Protein AF-A0A833LL49-F1 (afdb_monomer)

Sequence (53 aa):
MDDRNSHQKASVIILTGFLGAGKTTLLNRILTADHGRRIAVIVNEFGEIGIDH

Structure (mmCIF, N/CA/C/O backbone):
data_AF-A0A833LL49-F1
#
_entry.id   AF-A0A833LL49-F1
#
loop_
_atom_site.group_PDB
_atom_site.id
_atom_site.type_symbol
_atom_site.label_atom_id
_atom_site.label_alt_id
_atom_site.label_comp_id
_atom_site.label_asym_id
_atom_site.label_entity_id
_atom_site.label_seq_id
_atom_site.pdbx_PDB_ins_code
_atom_site.Cartn_x
_atom_site.Cartn_y
_atom_site.Cartn_z
_atom_site.occupancy
_atom_site.B_iso_or_equiv
_atom_site.auth_seq_id
_atom_site.auth_comp_id
_atom_site.auth_asym_id
_atom_site.auth_atom_id
_atom_site.pdbx_PDB_model_num
ATOM 1 N N . MET A 1 1 ? -12.941 29.806 28.078 1.00 51.28 1 MET A N 1
ATOM 2 C CA . MET A 1 1 ? -13.271 29.535 26.665 1.00 51.28 1 MET A CA 1
ATOM 3 C C . MET A 1 1 ? -12.046 28.834 26.106 1.00 51.28 1 MET A C 1
ATOM 5 O O . MET A 1 1 ? -11.081 29.513 25.795 1.00 51.28 1 MET A O 1
ATOM 9 N N . ASP A 1 2 ? -12.023 27.500 26.150 1.00 56.09 2 ASP A N 1
ATOM 10 C CA . ASP A 1 2 ? -10.841 26.702 25.790 1.00 56.09 2 ASP A CA 1
ATOM 11 C C . ASP A 1 2 ? -10.978 26.183 24.357 1.00 56.09 2 ASP A C 1
ATOM 13 O O . ASP A 1 2 ? -11.640 25.171 24.119 1.00 56.09 2 ASP A O 1
ATOM 17 N N . ASP A 1 3 ? -10.310 26.853 23.419 1.00 64.12 3 ASP A N 1
ATOM 18 C CA . ASP A 1 3 ? -10.021 26.328 22.082 1.00 64.12 3 ASP A CA 1
ATOM 19 C C . ASP A 1 3 ? -8.926 25.257 22.183 1.00 64.12 3 ASP A 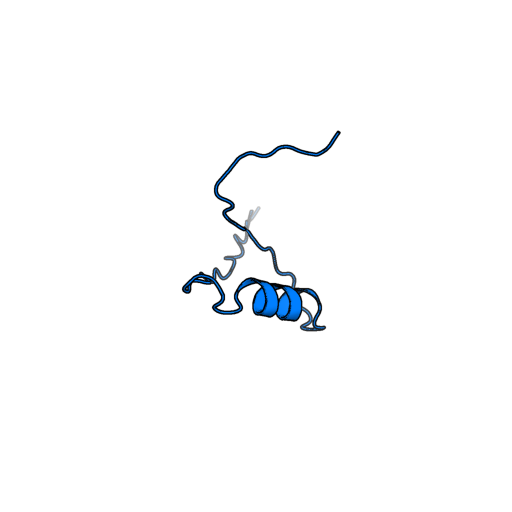C 1
ATOM 21 O O . ASP A 1 3 ? -7.740 25.489 21.938 1.00 64.12 3 ASP A O 1
ATOM 25 N N . ARG A 1 4 ? -9.310 24.035 22.561 1.00 61.38 4 ARG A N 1
ATOM 26 C CA . ARG A 1 4 ? -8.445 22.863 22.384 1.00 61.38 4 ARG A CA 1
ATOM 27 C C . ARG A 1 4 ? -8.558 22.379 20.945 1.00 61.38 4 ARG A C 1
ATOM 29 O O . ARG A 1 4 ? -9.247 21.403 20.662 1.00 61.38 4 ARG A O 1
ATOM 36 N N . ASN A 1 5 ? -7.843 23.041 20.039 1.00 60.47 5 ASN A N 1
ATOM 37 C CA . ASN A 1 5 ? -7.545 22.468 18.732 1.00 60.47 5 ASN A CA 1
ATOM 38 C C . ASN A 1 5 ? -6.619 21.257 18.942 1.00 60.47 5 ASN A C 1
ATOM 40 O O . ASN A 1 5 ? -5.397 21.382 19.040 1.00 60.47 5 ASN A O 1
ATOM 44 N N . SER A 1 6 ? -7.207 20.071 19.107 1.00 65.88 6 SER A N 1
ATOM 45 C CA . SER A 1 6 ? -6.462 18.821 19.162 1.00 65.88 6 SER A CA 1
ATOM 46 C C . SER A 1 6 ? -5.915 18.527 17.768 1.00 65.88 6 SER A C 1
ATOM 48 O O . SER A 1 6 ? -6.570 17.862 16.965 1.00 65.88 6 SER A O 1
ATOM 50 N N . HIS A 1 7 ? -4.717 19.023 17.464 1.00 68.31 7 HIS A N 1
ATOM 51 C CA . HIS A 1 7 ? -3.986 18.609 16.273 1.00 68.31 7 HIS A CA 1
ATOM 52 C C . HIS A 1 7 ? -3.683 17.109 16.376 1.00 68.31 7 HIS A C 1
ATOM 54 O O . HIS A 1 7 ? -2.699 16.685 16.988 1.00 68.31 7 HIS A O 1
ATOM 60 N N . GLN A 1 8 ? -4.568 16.289 15.814 1.00 77.44 8 GLN A N 1
ATOM 61 C CA . GLN A 1 8 ? -4.398 14.849 15.766 1.00 77.44 8 GLN A CA 1
ATOM 62 C C . GLN A 1 8 ? -3.237 14.546 14.815 1.00 77.44 8 GLN A C 1
ATOM 64 O O . GLN A 1 8 ? -3.320 14.780 13.611 1.00 77.44 8 GLN A O 1
ATOM 69 N N . LYS A 1 9 ? -2.118 14.067 15.365 1.00 81.75 9 LYS A N 1
ATOM 70 C CA . LYS A 1 9 ? -0.951 13.677 14.569 1.00 81.75 9 LYS A CA 1
ATOM 71 C C . LYS A 1 9 ? -1.292 12.435 13.746 1.00 81.75 9 LYS A C 1
ATOM 73 O O . LYS A 1 9 ? -1.655 11.404 14.310 1.00 81.75 9 LYS A O 1
ATOM 78 N N . ALA A 1 10 ? -1.143 12.524 12.428 1.00 86.06 10 ALA A N 1
ATOM 79 C CA . ALA A 1 10 ? -1.253 11.374 11.540 1.00 86.06 10 ALA A CA 1
ATOM 80 C C . ALA A 1 10 ? 0.060 10.573 11.535 1.00 86.06 10 ALA A C 1
ATOM 82 O O . ALA A 1 10 ? 1.148 11.147 11.476 1.00 86.06 10 ALA A O 1
ATOM 83 N N . SER A 1 11 ? -0.034 9.243 11.590 1.00 90.12 11 SER A N 1
ATOM 84 C CA . SER A 1 11 ? 1.119 8.360 11.386 1.00 90.12 11 SER A CA 1
ATOM 85 C C . SER A 1 11 ? 1.476 8.307 9.900 1.00 90.12 11 SER A C 1
ATOM 87 O O . SER A 1 11 ? 0.599 8.079 9.071 1.00 90.12 11 SER A O 1
ATOM 89 N N . VAL A 1 12 ? 2.758 8.486 9.573 1.00 93.06 12 VAL A N 1
ATOM 90 C CA . VAL A 1 12 ? 3.265 8.479 8.192 1.00 93.06 12 VAL A CA 1
ATOM 91 C C . VAL A 1 12 ? 4.174 7.270 7.987 1.00 93.06 12 VAL A C 1
ATOM 93 O O . VAL A 1 12 ? 5.031 6.988 8.822 1.00 93.06 12 VAL A O 1
ATOM 96 N N . ILE A 1 13 ? 3.985 6.562 6.873 1.00 93.62 13 ILE A N 1
ATOM 97 C CA . ILE A 1 13 ? 4.796 5.410 6.459 1.00 93.62 13 ILE A CA 1
ATOM 98 C C . ILE A 1 13 ? 5.342 5.701 5.062 1.00 93.62 13 ILE A C 1
ATOM 100 O O . ILE A 1 13 ? 4.590 6.110 4.180 1.00 93.62 13 ILE A O 1
ATOM 104 N N . ILE A 1 14 ? 6.637 5.464 4.852 1.00 93.56 14 ILE A N 1
ATOM 105 C CA . ILE A 1 14 ? 7.276 5.576 3.537 1.00 93.56 14 ILE A CA 1
ATOM 106 C C . ILE A 1 14 ? 7.448 4.170 2.969 1.00 93.56 14 ILE A C 1
ATOM 108 O O . ILE A 1 14 ? 8.163 3.348 3.541 1.00 93.56 14 ILE A O 1
ATOM 112 N N . LEU A 1 15 ? 6.810 3.900 1.830 1.00 93.94 15 LEU A N 1
ATOM 113 C CA . LEU A 1 15 ? 6.978 2.648 1.099 1.00 93.94 15 LEU A CA 1
ATOM 114 C C . LEU A 1 15 ? 7.976 2.845 -0.048 1.00 93.94 15 LEU A C 1
ATOM 116 O O . LEU A 1 15 ? 7.707 3.574 -0.998 1.00 93.94 15 LEU A O 1
ATOM 120 N N . THR A 1 16 ? 9.121 2.167 0.031 1.00 92.75 16 THR A N 1
ATOM 121 C CA . THR A 1 16 ? 10.192 2.208 -0.978 1.00 92.75 16 THR A CA 1
ATOM 122 C C . THR A 1 16 ? 10.569 0.798 -1.446 1.00 92.75 16 THR A C 1
ATOM 124 O O . THR A 1 16 ? 10.143 -0.196 -0.862 1.00 92.75 16 THR A O 1
ATOM 127 N N . GLY A 1 17 ? 11.328 0.701 -2.536 1.00 91.75 17 GLY A N 1
ATOM 128 C CA . GLY A 1 17 ? 11.799 -0.558 -3.116 1.00 91.75 17 GLY A CA 1
ATO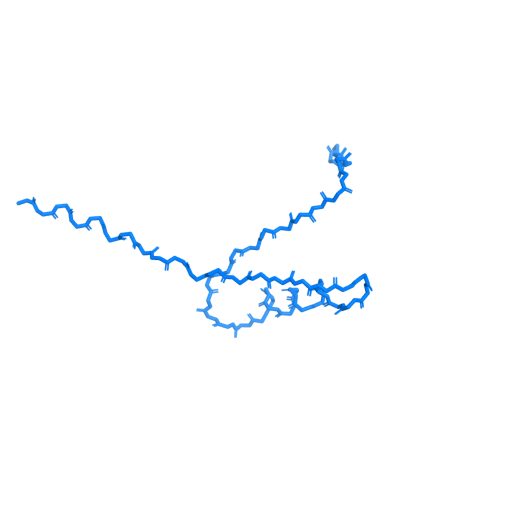M 129 C C . GLY A 1 17 ? 12.058 -0.448 -4.618 1.00 91.75 17 GLY A C 1
ATOM 130 O O . GLY A 1 17 ? 11.537 0.453 -5.280 1.00 91.75 17 GLY A O 1
ATOM 131 N N . PHE A 1 18 ? 12.821 -1.391 -5.170 1.00 92.44 18 PHE A N 1
ATOM 132 C CA . PHE A 1 18 ? 13.138 -1.459 -6.601 1.00 92.44 18 PHE A CA 1
ATOM 133 C C . PHE A 1 18 ? 11.887 -1.615 -7.492 1.00 92.44 18 PHE A C 1
ATOM 135 O O . PHE A 1 18 ? 10.777 -1.901 -7.016 1.00 92.44 18 PHE A O 1
ATOM 142 N N . LEU A 1 19 ? 12.039 -1.395 -8.801 1.00 88.81 19 LEU A N 1
ATOM 143 C CA . LEU A 1 19 ? 10.982 -1.681 -9.775 1.00 88.81 19 LEU A CA 1
ATOM 144 C C . LEU A 1 19 ? 10.629 -3.176 -9.720 1.00 88.81 19 LEU A C 1
ATOM 146 O O . LEU A 1 19 ? 11.507 -4.018 -9.572 1.00 88.81 19 LEU A O 1
ATOM 150 N N . GLY A 1 20 ? 9.338 -3.505 -9.765 1.00 91.19 20 GLY A N 1
ATOM 151 C CA . GLY A 1 20 ? 8.877 -4.890 -9.619 1.00 91.19 20 GLY A CA 1
ATOM 152 C C . GLY A 1 20 ? 8.861 -5.436 -8.183 1.00 91.19 20 GLY A C 1
ATOM 153 O O . GLY A 1 20 ? 8.369 -6.538 -7.979 1.00 91.19 20 GLY A O 1
ATOM 154 N N . ALA A 1 21 ? 9.276 -4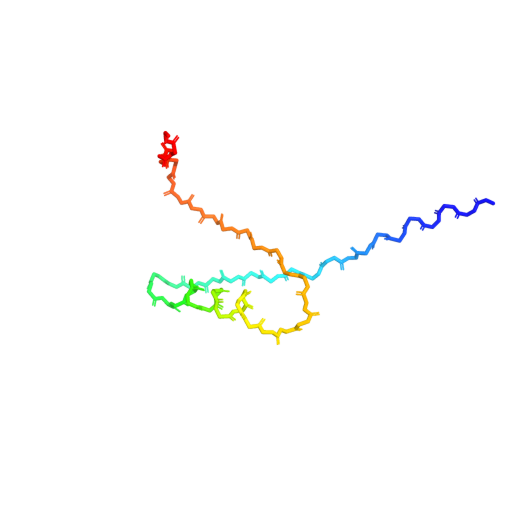.674 -7.160 1.00 95.25 21 ALA A N 1
ATOM 155 C CA . ALA A 1 21 ? 9.260 -5.121 -5.754 1.00 95.25 21 ALA A CA 1
ATOM 156 C C . ALA A 1 21 ? 7.849 -5.304 -5.135 1.00 95.25 21 ALA A C 1
ATOM 158 O O . ALA A 1 21 ? 7.721 -5.478 -3.928 1.00 95.25 21 ALA A O 1
ATOM 159 N N . GLY A 1 22 ? 6.776 -5.208 -5.928 1.00 94.44 22 GLY A N 1
ATOM 160 C CA . GLY A 1 22 ? 5.405 -5.444 -5.459 1.00 94.44 22 GLY A CA 1
ATOM 161 C C . GLY A 1 22 ? 4.777 -4.312 -4.633 1.00 94.44 22 GLY A C 1
ATOM 162 O O . GLY A 1 22 ? 3.755 -4.534 -3.989 1.00 94.44 22 GLY A O 1
ATOM 163 N N . LYS A 1 23 ? 5.341 -3.094 -4.657 1.00 95.19 23 LYS A N 1
ATOM 164 C CA . LYS A 1 23 ? 4.831 -1.932 -3.894 1.00 95.19 23 LYS A CA 1
ATOM 165 C C . LYS A 1 23 ? 3.345 -1.649 -4.164 1.00 95.19 23 LYS A C 1
ATOM 167 O O . LYS A 1 23 ? 2.569 -1.513 -3.224 1.00 95.19 23 LYS A O 1
ATOM 172 N N . THR A 1 24 ? 2.942 -1.624 -5.436 1.00 92.56 24 THR A N 1
ATOM 173 C CA . THR A 1 24 ? 1.545 -1.405 -5.853 1.00 92.56 24 THR A CA 1
ATOM 174 C C . THR A 1 24 ? 0.626 -2.526 -5.371 1.00 92.56 24 THR A C 1
ATOM 176 O O . THR A 1 24 ? -0.470 -2.262 -4.888 1.00 92.56 24 THR A O 1
ATOM 179 N N . THR A 1 25 ? 1.087 -3.779 -5.423 1.00 94.31 25 THR A N 1
ATOM 180 C CA . THR A 1 25 ? 0.333 -4.937 -4.920 1.00 94.31 25 THR A CA 1
ATOM 181 C C . THR A 1 25 ? 0.074 -4.824 -3.421 1.00 94.31 25 THR A C 1
ATOM 183 O O . THR A 1 25 ? -1.043 -5.070 -2.967 1.00 94.31 25 THR A O 1
ATOM 186 N N . LEU A 1 26 ? 1.086 -4.419 -2.648 1.00 93.06 26 LEU A N 1
ATOM 187 C CA . LEU A 1 26 ? 0.939 -4.192 -1.213 1.00 93.06 26 LEU A CA 1
ATOM 188 C C . LEU A 1 26 ? -0.033 -3.043 -0.919 1.00 93.06 26 LEU A C 1
ATOM 190 O O . LEU A 1 26 ? -0.906 -3.202 -0.070 1.00 93.06 26 LEU A O 1
ATOM 194 N N . LEU A 1 27 ? 0.088 -1.919 -1.634 1.00 92.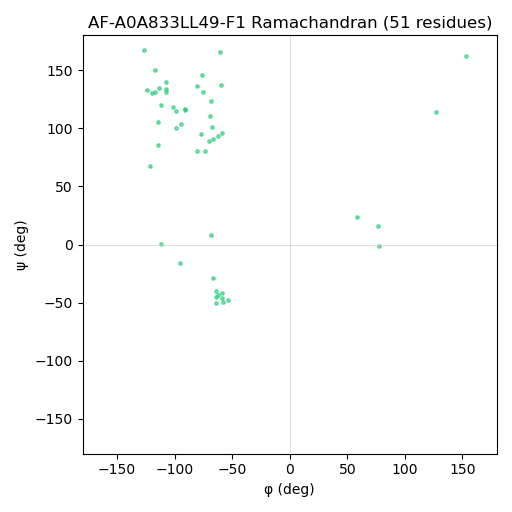00 27 LEU A N 1
ATOM 195 C CA . LEU A 1 27 ? -0.822 -0.779 -1.491 1.00 92.00 27 LEU A CA 1
ATOM 196 C C . LEU A 1 27 ? -2.272 -1.174 -1.764 1.00 92.00 27 LEU A C 1
ATOM 198 O O . LEU A 1 27 ? -3.128 -0.908 -0.926 1.00 92.00 27 LEU A O 1
ATOM 202 N N . ASN A 1 28 ? -2.538 -1.867 -2.875 1.00 91.25 28 ASN A N 1
ATOM 203 C CA . ASN A 1 28 ? -3.882 -2.344 -3.198 1.00 91.25 28 ASN A CA 1
ATOM 204 C C . ASN A 1 28 ? -4.418 -3.262 -2.105 1.00 91.25 28 ASN A C 1
ATOM 206 O O . ASN A 1 28 ? -5.526 -3.053 -1.629 1.00 91.25 28 ASN A O 1
ATOM 210 N N . ARG A 1 29 ? -3.611 -4.222 -1.637 1.00 92.44 29 ARG A N 1
ATOM 211 C CA . ARG A 1 29 ? -4.021 -5.126 -0.558 1.00 92.44 29 ARG A CA 1
ATOM 212 C C . ARG A 1 29 ? -4.392 -4.373 0.717 1.00 92.44 29 ARG A C 1
ATOM 214 O O . ARG A 1 29 ? -5.367 -4.746 1.358 1.00 92.44 29 ARG A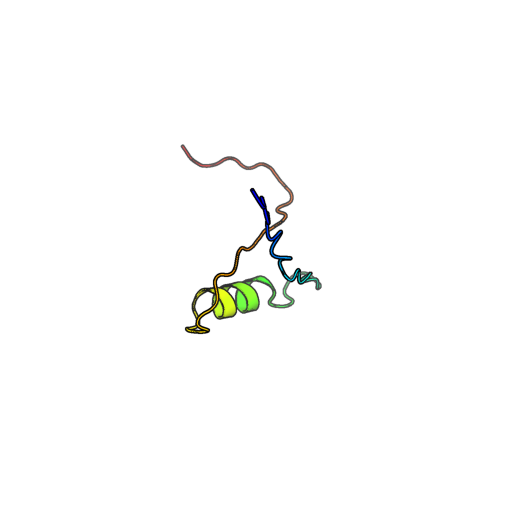 O 1
ATOM 221 N N . ILE A 1 30 ? -3.616 -3.353 1.087 1.00 90.81 30 ILE A N 1
ATOM 222 C CA . ILE A 1 30 ? -3.906 -2.512 2.251 1.00 90.81 30 ILE A CA 1
ATOM 223 C C . ILE A 1 30 ? -5.211 -1.751 2.021 1.00 90.81 30 ILE A C 1
ATOM 225 O O . ILE A 1 30 ? -6.087 -1.838 2.861 1.00 90.81 30 ILE A O 1
ATOM 229 N N . LEU A 1 31 ? -5.378 -1.079 0.882 1.00 89.00 31 LEU A N 1
ATOM 230 C CA . LEU A 1 31 ? -6.561 -0.259 0.598 1.00 89.00 31 LEU A CA 1
ATOM 231 C C . LEU A 1 31 ? -7.865 -1.057 0.463 1.00 89.00 31 LEU A C 1
ATOM 233 O O . LEU A 1 31 ? -8.932 -0.513 0.736 1.00 89.00 31 LEU A O 1
ATOM 237 N N . THR A 1 32 ? -7.800 -2.316 0.024 1.00 89.62 32 THR A N 1
ATOM 238 C CA . THR A 1 32 ? -8.991 -3.156 -0.185 1.00 89.6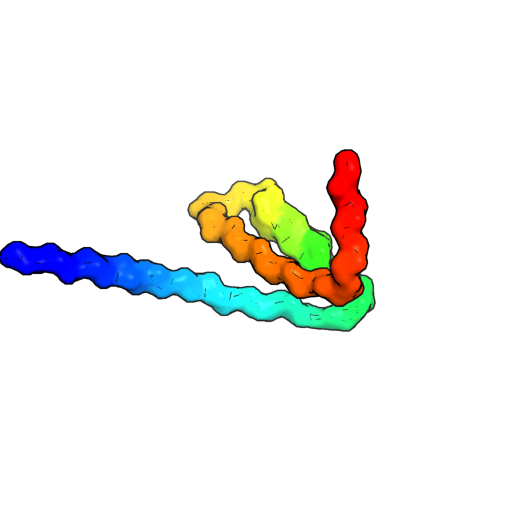2 32 THR A CA 1
ATOM 2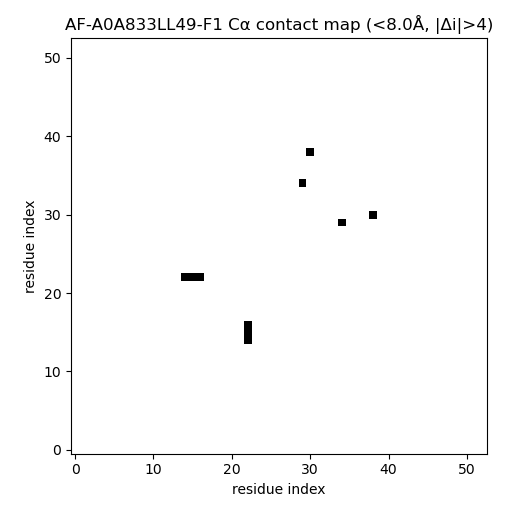39 C C . THR A 1 32 ? -9.322 -4.062 0.998 1.00 89.62 32 THR A C 1
ATOM 241 O O . THR A 1 32 ? -10.401 -4.648 1.025 1.00 89.62 32 THR A O 1
ATOM 244 N N . ALA A 1 33 ? -8.394 -4.261 1.936 1.00 89.19 33 ALA A N 1
ATOM 245 C CA . ALA A 1 33 ? -8.643 -5.101 3.103 1.00 89.19 33 ALA A CA 1
ATOM 246 C C . ALA A 1 33 ? -9.527 -4.373 4.122 1.00 89.19 33 ALA A C 1
ATOM 248 O O . ALA A 1 33 ? -9.383 -3.172 4.338 1.00 89.19 33 ALA A O 1
ATOM 249 N N . ASP A 1 34 ? -10.389 -5.112 4.821 1.00 88.00 34 ASP A N 1
ATOM 250 C CA . ASP A 1 34 ? -11.106 -4.552 5.964 1.00 88.00 34 ASP A CA 1
ATOM 251 C C . ASP A 1 34 ? -10.175 -4.484 7.181 1.00 88.00 34 ASP A C 1
ATOM 253 O O . ASP A 1 34 ? -9.948 -5.465 7.890 1.00 88.00 34 ASP A O 1
ATOM 257 N N . HIS A 1 35 ? -9.565 -3.318 7.378 1.00 83.94 35 HIS A N 1
ATOM 258 C CA . HIS A 1 35 ? -8.674 -3.041 8.503 1.00 83.94 35 HIS A CA 1
ATOM 259 C C . HIS A 1 35 ? -9.267 -2.024 9.491 1.00 83.94 35 HIS A C 1
ATOM 261 O O . HIS A 1 35 ? -8.597 -1.660 10.460 1.00 83.94 35 HIS A O 1
ATOM 267 N N . GLY A 1 36 ? -10.484 -1.513 9.256 1.00 87.88 36 GLY A N 1
ATOM 268 C CA . GLY A 1 36 ? -11.124 -0.515 10.127 1.00 87.88 36 GLY A CA 1
ATOM 269 C C . GLY A 1 36 ? -10.331 0.793 10.300 1.00 87.88 36 GLY A C 1
ATOM 270 O O . GLY A 1 36 ? -10.478 1.486 11.307 1.00 87.88 36 GLY A O 1
ATOM 271 N N . ARG A 1 37 ? -9.452 1.143 9.348 1.00 86.38 37 ARG A N 1
ATOM 272 C CA . ARG A 1 37 ? -8.638 2.379 9.382 1.00 86.38 37 ARG A CA 1
ATOM 273 C C . ARG A 1 37 ? -9.001 3.273 8.208 1.00 86.38 37 ARG A C 1
ATOM 275 O O . ARG A 1 37 ? -9.334 2.789 7.138 1.00 86.38 37 ARG A O 1
ATOM 282 N N . ARG A 1 38 ? -8.867 4.584 8.391 1.00 85.94 38 ARG A N 1
ATOM 283 C CA . ARG A 1 38 ? -8.865 5.540 7.280 1.00 85.94 38 ARG A CA 1
ATOM 284 C C . ARG A 1 38 ? -7.421 5.729 6.839 1.00 85.94 38 ARG A C 1
ATOM 286 O O . ARG A 1 38 ? -6.606 6.182 7.640 1.00 85.94 38 ARG A O 1
ATOM 293 N N . ILE A 1 39 ? -7.107 5.325 5.614 1.00 89.62 39 ILE A N 1
ATOM 294 C CA . ILE A 1 39 ? -5.760 5.409 5.044 1.00 89.62 39 ILE A CA 1
ATOM 295 C C . ILE A 1 39 ? -5.818 6.342 3.838 1.00 89.62 39 ILE A C 1
ATOM 297 O O . ILE A 1 39 ? -6.688 6.195 2.985 1.00 89.62 39 ILE A O 1
ATOM 301 N N . ALA A 1 40 ? -4.893 7.297 3.783 1.00 89.44 40 ALA A N 1
ATOM 302 C CA . ALA A 1 40 ? -4.639 8.116 2.606 1.00 89.44 40 ALA A CA 1
ATOM 303 C C . ALA A 1 40 ? -3.315 7.670 1.980 1.00 89.44 40 ALA A C 1
ATOM 305 O O . ALA A 1 40 ? -2.357 7.382 2.701 1.00 89.44 40 ALA A O 1
ATOM 306 N N . VAL A 1 41 ? -3.263 7.608 0.652 1.00 89.31 41 VAL A N 1
ATOM 307 C CA . VAL A 1 41 ? -2.064 7.210 -0.092 1.00 89.31 41 VAL A CA 1
ATOM 308 C C . VAL A 1 41 ? -1.655 8.359 -0.999 1.00 89.31 41 VAL A C 1
ATOM 310 O O . VAL A 1 41 ? -2.477 8.894 -1.734 1.00 89.31 41 VAL A O 1
ATOM 313 N N . ILE A 1 42 ? -0.376 8.722 -0.936 1.00 89.00 42 ILE A N 1
ATOM 314 C CA . ILE A 1 42 ? 0.257 9.681 -1.840 1.00 89.00 42 ILE A CA 1
ATOM 315 C C . ILE A 1 42 ? 1.242 8.883 -2.685 1.00 89.00 42 ILE A C 1
ATOM 317 O O . ILE A 1 42 ? 2.151 8.248 -2.146 1.00 89.00 42 ILE A O 1
ATOM 321 N N . VAL A 1 43 ? 1.042 8.896 -3.997 1.00 86.25 43 VAL A N 1
ATOM 322 C CA . VAL A 1 43 ? 1.935 8.244 -4.956 1.00 86.25 43 VAL A CA 1
ATOM 323 C C . VAL A 1 43 ? 2.695 9.334 -5.691 1.00 86.25 43 VAL A C 1
ATOM 325 O O . VAL A 1 43 ? 2.098 10.302 -6.147 1.00 86.25 43 VAL A O 1
ATOM 328 N N . ASN A 1 44 ? 4.014 9.182 -5.785 1.00 80.88 44 ASN A N 1
ATOM 329 C CA . ASN A 1 44 ? 4.807 9.987 -6.700 1.00 80.88 44 ASN A CA 1
ATOM 330 C C . ASN A 1 44 ? 4.901 9.233 -8.029 1.00 80.88 44 ASN A C 1
ATOM 332 O O . ASN A 1 44 ? 5.459 8.133 -8.062 1.00 80.88 44 ASN A O 1
ATOM 336 N N . GLU A 1 45 ? 4.358 9.803 -9.096 1.00 75.12 45 GLU A N 1
ATOM 337 C CA . GLU A 1 45 ? 4.500 9.293 -10.458 1.00 75.12 45 GLU A CA 1
ATOM 338 C C . GLU A 1 45 ? 5.437 10.224 -11.232 1.00 75.12 45 GLU A C 1
ATOM 340 O O . GLU A 1 45 ? 5.351 11.445 -11.116 1.00 75.12 45 GLU A O 1
ATOM 345 N N . PHE A 1 46 ? 6.394 9.657 -11.969 1.00 68.88 46 PHE A N 1
ATOM 346 C CA . PHE A 1 46 ? 7.342 10.444 -12.755 1.00 68.88 46 PHE A CA 1
ATOM 347 C C . PHE A 1 46 ? 6.811 10.561 -14.189 1.00 68.88 46 PHE A C 1
ATOM 349 O O . PHE A 1 46 ? 6.904 9.606 -14.956 1.00 68.88 46 PHE A O 1
ATOM 356 N N . GLY A 1 47 ? 6.259 11.731 -14.527 1.00 59.28 47 GLY A N 1
ATOM 357 C CA . GLY A 1 47 ? 5.692 12.058 -15.837 1.00 59.28 47 GLY A CA 1
ATOM 358 C 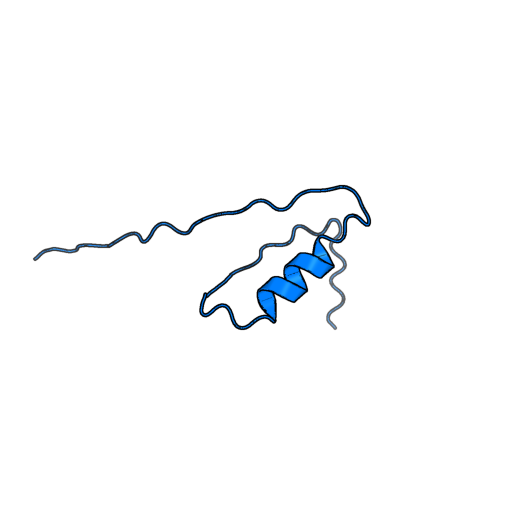C . GLY A 1 47 ? 4.268 12.598 -15.712 1.00 59.28 47 GLY A C 1
ATOM 359 O O . GLY A 1 47 ? 3.364 11.866 -15.331 1.00 59.28 47 GLY A O 1
ATOM 360 N N . GLU A 1 48 ? 4.050 13.871 -16.054 1.00 63.28 48 GLU A N 1
ATOM 361 C CA . GLU A 1 48 ? 2.707 14.316 -16.430 1.00 63.28 48 GLU A CA 1
ATOM 362 C C . GLU A 1 48 ? 2.370 13.637 -17.754 1.00 63.28 48 GLU A C 1
ATOM 364 O O . GLU A 1 48 ? 2.821 14.062 -18.817 1.00 63.28 48 GLU A O 1
ATOM 369 N N . ILE A 1 49 ? 1.573 12.581 -17.714 1.00 56.62 49 ILE A N 1
ATOM 370 C CA . ILE A 1 49 ? 0.688 12.330 -18.839 1.00 56.62 49 ILE A CA 1
ATOM 371 C C . ILE A 1 49 ? -0.714 12.513 -18.291 1.00 56.62 49 ILE A C 1
ATOM 373 O O . ILE A 1 49 ? -1.356 11.574 -17.835 1.00 56.62 49 ILE A O 1
ATOM 377 N N . GLY A 1 50 ? -1.163 13.769 -18.286 1.00 57.62 50 GLY A N 1
ATOM 378 C CA . GLY A 1 50 ? -2.585 14.056 -18.238 1.00 57.62 50 GLY A CA 1
ATOM 379 C C . GLY A 1 50 ? -3.232 13.404 -19.455 1.00 57.62 50 GLY A C 1
ATOM 380 O O . GLY A 1 50 ? -3.191 13.962 -20.546 1.00 57.62 50 GLY A O 1
ATOM 381 N N . ILE A 1 51 ? -3.774 12.200 -19.287 1.00 53.00 51 ILE A N 1
ATOM 382 C CA . ILE A 1 51 ? -4.750 11.629 -20.215 1.00 53.00 51 ILE A CA 1
ATOM 383 C C . ILE A 1 51 ? -6.009 11.340 -19.410 1.00 53.00 51 ILE A C 1
ATOM 385 O O . ILE A 1 51 ? -6.366 10.194 -19.191 1.00 53.00 51 ILE A O 1
ATOM 389 N N . ASP A 1 52 ? -6.659 12.408 -18.966 1.00 58.28 52 ASP A N 1
ATOM 390 C CA . ASP A 1 52 ? -8.114 12.419 -18.883 1.00 58.28 52 ASP A CA 1
ATOM 391 C C . ASP A 1 52 ? -8.574 13.481 -19.893 1.00 58.28 52 ASP A C 1
ATOM 393 O O . ASP A 1 52 ? -8.368 14.679 -19.689 1.00 58.28 52 ASP A O 1
ATOM 397 N N . HIS A 1 53 ? -9.109 13.018 -21.026 1.00 52.44 53 HIS A N 1
ATOM 398 C CA . HIS A 1 53 ? -10.084 13.764 -21.824 1.00 52.44 53 HIS A CA 1
ATOM 399 C C . HIS A 1 53 ?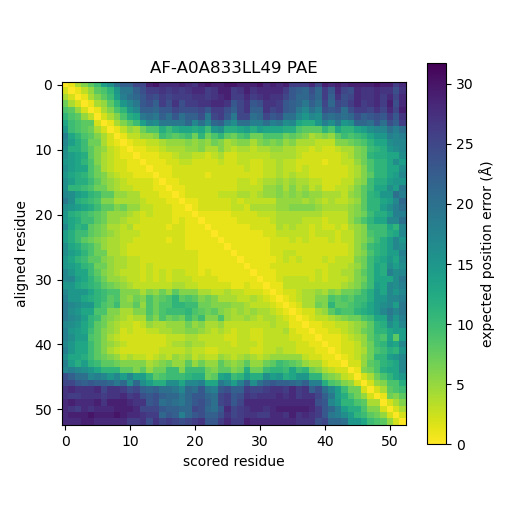 -11.468 13.227 -21.469 1.00 52.44 53 HIS A C 1
ATOM 401 O O . HIS A 1 53 ? -11.587 11.983 -21.374 1.00 52.44 53 HIS A O 1
#

Solvent-accessible surface area (backbone atoms only — not comparable to full-atom values): 4169 Å² total; per-residue (Å²): 138,84,86,76,79,77,79,77,82,78,89,84,85,88,89,84,76,64,90,88,67,48,64,68,60,52,50,50,52,59,75,72,47,94,73,95,70,91,81,86,86,88,80,91,74,94,69,93,71,86,80,82,130

Radius of gyration: 16.73 Å; Cα contacts (8 Å, |Δi|>4): 5; chains: 1; bounding box: 26×35×48 Å

pLDDT: mean 81.02, std 14.19, range [51.28, 95.25]

Mean predicted aligned error: 9.89 Å

Secondary structure (DSSP, 8-state):
--------PPP-------TTSSHHHHHHHHHHS--S---------SS------

Foldseek 3Di:
DDPPPPPDDDDDDDDDDDPPPCSVVVVVCVVPDPPVDDDDDDDDDDDPPPPDD